Protein AF-A0A2I8F4T7-F1 (afdb_monomer_lite)

Secondary structure (DSSP, 8-state):
--------PPS-------TT-SGGGEEEEEEEETTEEEEEEEETTTEEEEEEEEEEEE-SS-EEBTTT--EE-TT-EEEEEPPPSSSPPTTTT-BEEGGGSPPPP-----

pLDDT: mean 76.62, std 18.38, range [34.44, 97.06]

Organism: NCBI:txid311230

Structure (mmCIF, N/CA/C/O backbone):
data_AF-A0A2I8F4T7-F1
#
_entry.id   AF-A0A2I8F4T7-F1
#
loop_
_atom_site.group_PDB
_atom_site.id
_atom_site.type_symbol
_atom_site.label_atom_id
_atom_site.label_alt_id
_atom_site.label_comp_id
_atom_site.label_asym_id
_atom_site.label_entity_id
_atom_site.label_seq_id
_atom_site.pdbx_PDB_ins_code
_atom_site.Cartn_x
_atom_site.Cartn_y
_atom_site.Cartn_z
_atom_site.occupancy
_atom_site.B_iso_or_equiv
_atom_site.auth_seq_id
_atom_site.auth_comp_id
_atom_site.auth_asym_id
_atom_site.auth_atom_id
_atom_site.pdbx_PDB_model_num
ATOM 1 N N . MET A 1 1 ? -28.128 -21.220 9.416 1.00 34.44 1 MET A N 1
ATOM 2 C CA . MET A 1 1 ? -28.357 -21.988 8.177 1.00 34.44 1 MET A CA 1
ATOM 3 C C . MET A 1 1 ? -27.315 -21.552 7.166 1.00 34.44 1 MET A C 1
ATOM 5 O O . MET A 1 1 ? -27.180 -20.362 6.917 1.00 34.44 1 MET A O 1
ATOM 9 N N . GLN A 1 2 ? -26.504 -22.507 6.723 1.00 46.41 2 GLN A N 1
ATOM 10 C CA . GLN A 1 2 ? -25.438 -22.352 5.737 1.00 46.41 2 GLN A CA 1
ATOM 11 C C . GLN A 1 2 ? -26.050 -22.400 4.333 1.00 46.41 2 GLN A C 1
ATOM 13 O O . GLN A 1 2 ? -26.783 -23.346 4.073 1.00 46.41 2 GLN A O 1
ATOM 18 N N . THR A 1 3 ? -25.695 -21.470 3.439 1.00 38.47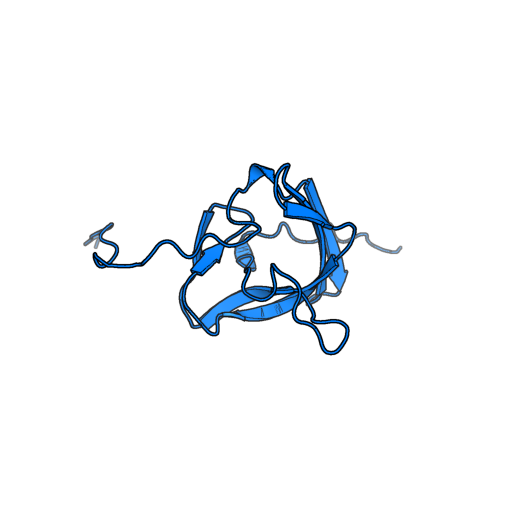 3 THR A N 1
ATOM 19 C CA . THR A 1 3 ? -25.805 -21.638 1.970 1.00 38.47 3 THR A CA 1
ATOM 20 C C . THR A 1 3 ? -24.982 -20.567 1.219 1.00 38.47 3 THR A C 1
ATOM 22 O O . THR A 1 3 ? -24.731 -19.511 1.794 1.00 38.47 3 THR A O 1
ATOM 25 N N . PRO A 1 4 ? -24.476 -20.861 -0.002 1.00 53.12 4 PRO A N 1
ATOM 26 C CA . PRO A 1 4 ? -23.028 -20.963 -0.257 1.00 53.12 4 PRO A CA 1
ATOM 27 C C . PRO A 1 4 ? -22.541 -20.300 -1.585 1.00 53.12 4 PRO A C 1
ATOM 29 O O . PRO A 1 4 ? -23.278 -19.536 -2.195 1.00 53.12 4 PRO A O 1
ATOM 32 N N . ALA A 1 5 ? -21.310 -20.666 -2.009 1.00 46.06 5 ALA A N 1
ATOM 33 C CA . ALA A 1 5 ? -20.520 -20.310 -3.216 1.00 46.06 5 ALA A CA 1
ATOM 34 C C . ALA A 1 5 ? -19.784 -18.952 -3.129 1.00 46.06 5 ALA A C 1
ATOM 36 O O . ALA A 1 5 ? -20.395 -17.897 -3.219 1.00 46.06 5 ALA A O 1
ATOM 37 N N . LYS A 1 6 ? -18.480 -18.848 -2.814 1.00 60.34 6 LYS A N 1
ATOM 38 C CA . LYS A 1 6 ? -17.265 -19.506 -3.349 1.00 60.34 6 LYS A CA 1
ATOM 39 C C . LYS A 1 6 ? -17.142 -19.456 -4.879 1.00 60.34 6 LYS A C 1
ATOM 41 O O . LYS A 1 6 ? -17.884 -20.119 -5.584 1.00 60.34 6 LYS A O 1
ATOM 46 N N . ASP A 1 7 ? -16.146 -18.674 -5.296 1.00 55.62 7 ASP A N 1
ATOM 47 C CA . ASP A 1 7 ? -15.339 -18.791 -6.514 1.00 55.62 7 ASP A CA 1
ATOM 48 C C . ASP A 1 7 ? -16.048 -18.733 -7.875 1.00 55.62 7 ASP A C 1
ATOM 50 O O . ASP A 1 7 ? -16.383 -19.746 -8.472 1.00 55.62 7 ASP A O 1
ATOM 54 N N . CYS A 1 8 ? -16.118 -17.519 -8.434 1.00 35.62 8 CYS A N 1
ATOM 55 C CA . CYS A 1 8 ? -15.794 -17.302 -9.846 1.00 35.62 8 CYS A CA 1
ATOM 56 C C . CYS A 1 8 ? -15.374 -15.831 -10.055 1.00 35.62 8 CYS A C 1
ATOM 58 O O . CYS A 1 8 ? -16.197 -14.930 -9.855 1.00 35.62 8 CYS A O 1
ATOM 60 N N . PRO A 1 9 ? -14.112 -15.524 -10.408 1.00 52.56 9 PRO A N 1
ATOM 61 C CA . PRO A 1 9 ? -13.787 -14.209 -10.942 1.00 52.56 9 PRO A CA 1
ATOM 62 C C . PRO A 1 9 ? -14.398 -14.088 -12.351 1.00 52.56 9 PRO A C 1
ATOM 64 O O . PRO A 1 9 ? -14.366 -15.065 -13.099 1.00 52.56 9 PRO A O 1
ATOM 67 N N . PRO A 1 10 ? -14.970 -12.930 -12.729 1.00 49.81 10 PRO A N 1
ATOM 68 C CA . PRO A 1 10 ? -15.480 -12.734 -14.079 1.00 49.81 10 PRO A CA 1
ATOM 69 C C . PRO A 1 10 ? -14.320 -12.844 -15.073 1.00 49.81 10 PRO A C 1
ATOM 71 O O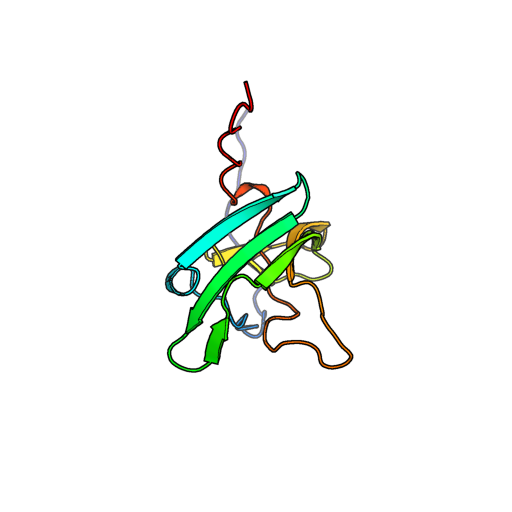 . PRO A 1 10 ? -13.307 -12.148 -14.946 1.00 49.81 10 PRO A O 1
ATOM 74 N N . GLU A 1 11 ? -14.467 -13.758 -16.031 1.00 51.62 11 GLU A N 1
ATOM 75 C CA . GLU A 1 11 ? -13.525 -13.949 -17.125 1.00 51.62 11 GLU A CA 1
ATOM 76 C C . GLU A 1 11 ? -13.346 -12.632 -17.888 1.00 51.62 11 GLU A C 1
ATOM 78 O O . GLU A 1 11 ? -14.312 -12.004 -18.320 1.00 51.62 11 GLU A O 1
ATOM 83 N N . GLY A 1 12 ? -12.089 -12.198 -18.018 1.00 49.97 12 GLY A N 1
ATOM 84 C CA . GLY A 1 12 ? -11.726 -11.003 -18.782 1.00 49.97 12 GLY A CA 1
ATOM 85 C C . GLY A 1 12 ? -11.038 -9.885 -17.997 1.00 49.97 12 GLY A C 1
ATOM 86 O O . GLY A 1 12 ? -11.238 -8.715 -18.309 1.00 49.97 12 GLY A O 1
ATOM 87 N N . CYS A 1 13 ? -10.195 -10.188 -17.006 1.00 39.22 13 CYS A N 1
ATOM 88 C CA . CYS A 1 13 ? -9.338 -9.174 -16.388 1.00 39.22 13 CYS A CA 1
ATOM 89 C C . CYS A 1 13 ? -7.941 -9.249 -17.017 1.00 39.22 13 CYS A C 1
ATOM 91 O O . CYS A 1 13 ? -7.135 -10.104 -16.653 1.00 39.22 13 CYS A O 1
ATOM 93 N N . LYS A 1 14 ? -7.657 -8.381 -18.000 1.00 39.28 14 LYS A N 1
ATOM 94 C CA . LYS A 1 14 ? -6.293 -8.196 -18.522 1.00 39.28 14 LYS A CA 1
ATOM 95 C C . LYS A 1 14 ? -5.374 -7.986 -17.322 1.00 39.28 14 LYS A C 1
ATOM 97 O O . LYS A 1 14 ? -5.616 -7.075 -16.533 1.00 39.28 14 LYS A O 1
ATOM 102 N N . SER A 1 15 ? -4.389 -8.868 -17.171 1.00 43.75 15 SER A N 1
ATOM 103 C CA . SER A 1 15 ? -3.487 -8.940 -16.023 1.00 43.75 15 SER A CA 1
ATOM 104 C C . SER A 1 15 ? -2.842 -7.574 -15.773 1.00 43.75 15 SER A C 1
ATOM 106 O O . SER A 1 15 ? -1.871 -7.198 -16.425 1.00 43.75 15 SER A O 1
ATOM 108 N N . MET A 1 16 ? -3.422 -6.787 -14.864 1.00 50.28 16 MET A N 1
ATOM 109 C CA . MET A 1 16 ? -2.790 -5.588 -14.333 1.00 50.28 16 MET A CA 1
ATOM 110 C C . MET A 1 16 ? -1.735 -6.087 -13.359 1.00 50.28 16 MET A C 1
ATOM 112 O O . MET A 1 16 ? -1.990 -6.233 -12.165 1.00 50.28 16 MET A O 1
ATOM 116 N N . THR A 1 17 ? -0.565 -6.429 -13.889 1.00 52.56 17 THR A N 1
ATOM 117 C CA . THR A 1 17 ? 0.611 -6.712 -13.076 1.00 52.56 17 THR A CA 1
ATOM 118 C C . THR A 1 17 ? 0.968 -5.421 -12.345 1.00 52.56 17 THR A C 1
ATOM 120 O O . THR A 1 17 ? 1.639 -4.549 -12.894 1.00 52.56 17 THR A O 1
ATOM 123 N N . SER A 1 18 ? 0.436 -5.274 -11.130 1.00 59.44 18 SER A N 1
ATOM 124 C CA . SER A 1 18 ? 0.925 -4.323 -10.130 1.00 59.44 18 SER A CA 1
ATOM 125 C C . SER A 1 18 ? 2.445 -4.481 -10.041 1.00 59.44 18 SER A C 1
ATOM 127 O O . SER A 1 18 ? 2.951 -5.606 -10.112 1.00 59.44 18 SER A O 1
ATOM 129 N N . ALA A 1 19 ? 3.182 -3.374 -9.927 1.00 58.50 19 ALA A N 1
ATOM 130 C CA . ALA A 1 19 ? 4.643 -3.440 -9.819 1.00 58.50 19 ALA A CA 1
ATOM 131 C C . ALA A 1 19 ? 5.071 -4.258 -8.582 1.00 58.50 19 ALA A C 1
ATOM 133 O O . ALA A 1 19 ? 6.147 -4.842 -8.564 1.00 58.50 19 ALA A O 1
ATOM 134 N N . MET A 1 20 ? 4.177 -4.333 -7.594 1.00 57.84 20 MET A N 1
ATOM 135 C CA . MET A 1 20 ? 4.267 -5.076 -6.340 1.00 57.84 20 MET A CA 1
ATOM 136 C C . MET A 1 20 ? 3.457 -6.380 -6.322 1.00 57.84 20 MET A C 1
ATOM 138 O O . MET A 1 20 ? 3.180 -6.899 -5.247 1.00 57.84 20 MET A O 1
ATOM 142 N N . ALA A 1 21 ? 2.967 -6.891 -7.457 1.00 56.91 21 ALA A N 1
ATOM 143 C CA . ALA A 1 21 ? 2.004 -8.004 -7.474 1.00 56.91 21 ALA A CA 1
ATOM 144 C C . ALA A 1 21 ? 2.525 -9.326 -6.866 1.00 56.91 21 ALA A C 1
ATOM 146 O O . ALA A 1 21 ? 1.751 -10.268 -6.698 1.00 56.91 21 ALA A O 1
ATOM 147 N N . ASN A 1 22 ? 3.809 -9.413 -6.528 1.00 60.47 22 ASN A N 1
ATOM 148 C CA . ASN A 1 22 ? 4.418 -10.509 -5.792 1.00 60.47 22 ASN A CA 1
ATOM 149 C C . ASN A 1 22 ? 4.597 -10.140 -4.307 1.00 60.47 22 ASN A C 1
ATOM 151 O O . ASN A 1 22 ? 5.374 -9.265 -3.934 1.00 60.47 22 ASN A O 1
ATOM 155 N N . SER A 1 23 ? 3.953 -10.919 -3.433 1.00 57.66 23 SER A N 1
ATOM 156 C CA . SER A 1 23 ? 4.171 -10.865 -1.977 1.00 57.66 23 SER A CA 1
ATOM 157 C C . SER A 1 23 ? 5.667 -10.913 -1.607 1.00 57.66 23 SER A C 1
ATOM 159 O O . SER A 1 23 ? 6.099 -10.259 -0.663 1.00 57.66 23 SER A O 1
ATOM 161 N N . SER A 1 24 ? 6.478 -11.606 -2.418 1.00 60.91 24 SER A N 1
ATOM 162 C CA . SER A 1 24 ? 7.933 -11.737 -2.269 1.00 60.91 24 SER A CA 1
ATOM 163 C C . SER A 1 24 ? 8.746 -10.456 -2.496 1.00 60.91 24 SER A C 1
ATOM 165 O O . SER A 1 24 ? 9.926 -10.450 -2.153 1.00 60.91 24 SER A O 1
ATOM 167 N N . SER A 1 25 ? 8.176 -9.386 -3.061 1.00 79.81 25 SER A N 1
ATOM 168 C CA . SER A 1 25 ? 8.916 -8.132 -3.251 1.00 79.81 25 SER A CA 1
ATOM 169 C C . SER A 1 25 ? 8.844 -7.193 -2.059 1.00 79.81 25 SER A C 1
ATOM 171 O O . SER A 1 25 ? 9.753 -6.380 -1.901 1.00 79.81 25 SER A O 1
ATOM 173 N N . ILE A 1 26 ? 7.822 -7.290 -1.204 1.00 86.69 26 ILE A N 1
ATOM 174 C CA . ILE A 1 26 ? 7.712 -6.447 -0.007 1.00 86.69 26 ILE A CA 1
ATOM 175 C C . ILE A 1 26 ? 8.532 -7.075 1.118 1.00 86.69 26 ILE A C 1
ATOM 177 O O . ILE A 1 26 ? 8.230 -8.172 1.576 1.00 86.69 26 ILE A O 1
ATOM 181 N N . ASN A 1 27 ? 9.556 -6.363 1.591 1.00 87.25 27 ASN A N 1
ATOM 182 C CA . ASN A 1 27 ? 10.465 -6.873 2.622 1.00 87.25 27 ASN A CA 1
ATOM 183 C C . ASN A 1 27 ? 10.292 -6.200 3.991 1.00 87.25 27 ASN A C 1
ATOM 185 O O . ASN A 1 27 ? 10.701 -6.773 4.998 1.00 87.25 27 ASN A O 1
ATOM 189 N N . ARG A 1 28 ? 9.675 -5.014 4.060 1.00 90.44 28 ARG A N 1
ATOM 190 C CA . ARG A 1 28 ? 9.406 -4.321 5.328 1.00 90.44 28 ARG A CA 1
ATOM 191 C C . ARG A 1 28 ? 8.166 -3.443 5.224 1.00 90.44 28 ARG A C 1
ATOM 193 O O . ARG A 1 28 ? 8.003 -2.710 4.248 1.00 90.44 28 ARG A O 1
ATOM 200 N N . ILE A 1 29 ? 7.336 -3.491 6.263 1.00 92.19 29 ILE A N 1
ATOM 201 C CA . ILE A 1 29 ? 6.246 -2.544 6.500 1.00 92.19 29 ILE A CA 1
ATOM 202 C C . ILE A 1 29 ? 6.385 -2.007 7.922 1.00 92.19 29 ILE A C 1
ATOM 204 O O . ILE A 1 29 ? 6.527 -2.784 8.863 1.00 92.19 29 ILE A O 1
ATOM 208 N N . GLU A 1 30 ? 6.327 -0.690 8.069 1.00 93.06 30 GLU A N 1
ATOM 209 C CA . GLU A 1 30 ? 6.422 0.009 9.350 1.00 93.06 30 GLU A CA 1
ATOM 210 C C . GLU A 1 30 ? 5.321 1.060 9.459 1.00 93.06 30 GLU A C 1
ATOM 212 O O . GLU A 1 30 ? 5.006 1.733 8.483 1.00 93.06 30 GLU A O 1
ATOM 217 N N . TRP A 1 31 ? 4.707 1.201 10.629 1.00 93.44 31 TRP A N 1
ATOM 218 C CA . TRP A 1 31 ? 3.678 2.213 10.854 1.00 93.44 31 TRP A CA 1
ATOM 219 C C . TRP A 1 31 ? 4.305 3.518 11.328 1.00 93.44 31 TRP A C 1
ATOM 221 O O . TRP A 1 31 ? 5.041 3.521 12.305 1.00 93.44 31 TRP A O 1
ATOM 231 N N . GLN A 1 32 ? 3.940 4.629 10.689 1.00 93.25 32 GLN A N 1
ATOM 232 C CA . GLN A 1 32 ? 4.328 5.974 11.138 1.00 93.25 32 GLN A CA 1
ATOM 233 C C . GLN A 1 32 ? 3.214 6.647 11.934 1.00 93.25 32 GLN A C 1
ATOM 235 O O . GLN A 1 32 ? 3.467 7.401 12.864 1.00 93.25 32 GLN A O 1
ATOM 240 N N . THR A 1 33 ? 1.967 6.417 11.525 1.00 90.69 33 THR A N 1
ATOM 241 C CA . THR A 1 33 ? 0.761 6.918 12.193 1.00 90.69 33 THR A CA 1
ATOM 242 C C . THR A 1 33 ? -0.353 5.897 12.029 1.00 90.69 33 THR A C 1
ATOM 244 O O . THR A 1 33 ? -0.222 4.976 11.235 1.00 90.69 33 THR A O 1
ATOM 247 N N . THR A 1 34 ? -1.504 6.093 12.667 1.00 89.12 34 THR A N 1
ATOM 248 C CA . THR A 1 34 ? -2.686 5.224 12.498 1.00 89.12 34 THR A CA 1
ATOM 249 C C . THR A 1 34 ? -3.186 5.090 11.051 1.00 89.12 34 THR A C 1
ATOM 251 O O . THR A 1 34 ? -3.917 4.153 10.739 1.00 89.12 34 THR A O 1
ATOM 254 N N . CYS A 1 35 ? -2.785 5.995 10.151 1.00 93.56 35 CYS A N 1
ATOM 255 C CA . CYS A 1 35 ? -3.225 6.035 8.753 1.00 93.56 35 CYS A CA 1
ATOM 256 C C . CYS A 1 35 ? -2.067 6.021 7.742 1.00 93.56 35 CYS A C 1
ATOM 258 O O . CYS A 1 35 ? -2.316 6.168 6.542 1.00 93.56 35 CYS A O 1
ATOM 260 N N . THR A 1 36 ? -0.815 5.885 8.187 1.00 94.19 36 THR A N 1
ATOM 261 C CA . THR A 1 36 ? 0.368 5.990 7.319 1.00 94.19 36 THR A CA 1
ATOM 262 C C . THR A 1 36 ? 1.379 4.903 7.642 1.00 94.19 36 THR A C 1
ATOM 264 O O . THR A 1 36 ? 1.723 4.704 8.805 1.00 94.19 36 THR A O 1
ATOM 267 N N . ILE A 1 37 ? 1.900 4.260 6.599 1.00 94.44 37 ILE A N 1
ATOM 268 C CA . ILE A 1 37 ? 2.944 3.239 6.698 1.00 94.44 37 ILE A CA 1
ATOM 269 C C . ILE A 1 37 ? 4.126 3.579 5.784 1.00 94.44 37 ILE A C 1
ATOM 271 O O . ILE A 1 37 ? 3.962 4.251 4.762 1.00 94.44 37 ILE A O 1
ATOM 275 N N . LEU A 1 38 ? 5.313 3.102 6.136 1.00 93.69 38 LEU A N 1
ATOM 276 C CA . LEU A 1 38 ? 6.464 2.997 5.252 1.00 93.69 38 LEU A CA 1
ATOM 277 C C . LEU A 1 38 ? 6.524 1.580 4.697 1.00 93.69 38 LEU A C 1
ATOM 279 O O . LEU A 1 38 ? 6.433 0.607 5.441 1.00 93.69 38 LEU A O 1
ATOM 283 N N . VAL A 1 39 ? 6.686 1.471 3.384 1.00 91.44 39 VAL A N 1
ATOM 284 C CA . VAL A 1 39 ? 6.819 0.199 2.677 1.00 91.44 39 VAL A CA 1
ATOM 285 C C . VAL A 1 39 ? 8.163 0.187 1.972 1.00 91.44 39 VAL A C 1
ATOM 287 O O . VAL A 1 39 ? 8.468 1.083 1.182 1.00 91.44 39 VAL A O 1
ATOM 290 N N . SER A 1 40 ? 8.956 -0.843 2.244 1.00 89.81 40 SER A N 1
ATOM 291 C CA . SER A 1 40 ? 10.165 -1.141 1.482 1.00 89.81 40 SER A CA 1
ATOM 292 C C . SER A 1 40 ? 9.939 -2.382 0.638 1.00 89.81 40 SER A C 1
ATOM 294 O O . SER A 1 40 ? 9.371 -3.376 1.100 1.00 89.81 40 SER A O 1
ATOM 296 N N . TRP A 1 41 ? 10.371 -2.308 -0.615 1.00 86.31 41 TRP A N 1
ATOM 297 C CA . TRP A 1 41 ? 10.212 -3.396 -1.560 1.00 86.31 41 TRP A CA 1
ATOM 298 C C . TRP A 1 41 ? 11.301 -3.394 -2.622 1.00 86.31 41 TRP A C 1
ATOM 300 O O . TRP A 1 41 ? 11.897 -2.361 -2.933 1.00 86.31 41 TRP A O 1
ATOM 310 N N . SER A 1 42 ? 11.563 -4.565 -3.180 1.00 83.94 42 SER A N 1
ATOM 311 C CA . SER A 1 42 ? 12.526 -4.757 -4.255 1.00 83.94 42 SER A CA 1
ATOM 312 C C . SER A 1 42 ? 12.033 -5.808 -5.232 1.00 83.94 42 SER A C 1
ATOM 314 O O . SER A 1 42 ? 11.581 -6.876 -4.828 1.00 83.94 42 SER A O 1
ATOM 316 N N . ASP A 1 43 ? 12.189 -5.527 -6.513 1.00 77.50 43 ASP A N 1
ATOM 317 C CA . ASP A 1 43 ? 11.968 -6.460 -7.603 1.00 77.50 43 ASP A CA 1
ATOM 318 C C . ASP A 1 43 ? 13.213 -6.472 -8.498 1.00 77.50 43 ASP A C 1
ATOM 320 O O . ASP A 1 43 ? 13.799 -5.428 -8.796 1.00 77.50 43 ASP A O 1
ATOM 324 N N . SER A 1 44 ? 13.637 -7.661 -8.924 1.00 70.81 44 SER A N 1
ATOM 325 C CA . SER A 1 44 ? 14.862 -7.830 -9.714 1.00 70.81 44 SER A CA 1
ATOM 326 C C . SER A 1 44 ? 14.778 -7.201 -11.109 1.00 70.81 44 SER A C 1
ATOM 328 O O . SER A 1 44 ? 15.810 -7.002 -11.744 1.00 70.81 44 SER A O 1
ATOM 330 N N . ARG A 1 45 ? 13.574 -6.862 -11.586 1.00 73.94 45 ARG A N 1
ATOM 331 C CA . ARG A 1 45 ? 13.325 -6.234 -12.890 1.00 73.94 45 ARG A CA 1
ATOM 332 C C . ARG A 1 45 ? 12.951 -4.757 -12.771 1.00 73.94 45 ARG A C 1
ATOM 334 O O . ARG A 1 45 ? 13.236 -3.990 -13.686 1.00 73.94 45 ARG A O 1
ATOM 341 N N . LEU A 1 46 ? 12.295 -4.356 -11.682 1.00 70.62 46 LEU A N 1
ATOM 342 C CA . LEU A 1 46 ? 11.729 -3.012 -11.506 1.00 70.62 46 LEU A CA 1
ATOM 343 C C . LEU A 1 46 ? 12.512 -2.133 -10.523 1.00 70.62 46 LEU A C 1
ATOM 345 O O . LEU A 1 46 ? 12.254 -0.930 -10.451 1.00 70.62 46 LEU A O 1
ATOM 349 N N . GLY A 1 47 ? 13.485 -2.704 -9.811 1.00 76.06 47 GLY A N 1
ATOM 350 C CA . GLY A 1 47 ? 14.347 -1.990 -8.879 1.00 76.06 47 GLY A CA 1
ATOM 351 C C . GLY A 1 47 ? 13.842 -2.036 -7.440 1.00 76.06 47 GLY A C 1
ATOM 352 O O . GLY A 1 47 ? 13.051 -2.893 -7.054 1.00 76.06 47 GLY A O 1
ATOM 353 N N . ARG A 1 48 ? 14.347 -1.121 -6.612 1.00 83.25 48 ARG A N 1
ATOM 354 C CA . ARG A 1 48 ? 14.090 -1.090 -5.171 1.00 83.25 48 ARG A CA 1
ATOM 355 C C . ARG A 1 48 ? 13.572 0.271 -4.743 1.00 83.25 48 ARG A C 1
ATOM 357 O O . ARG A 1 48 ? 14.118 1.298 -5.134 1.00 83.25 48 ARG A O 1
ATOM 364 N N . TYR A 1 49 ? 12.579 0.256 -3.866 1.00 80.12 49 TYR A N 1
ATOM 365 C CA . TYR A 1 49 ? 12.137 1.422 -3.120 1.00 80.12 49 TYR A CA 1
ATOM 366 C C . TYR A 1 49 ? 12.344 1.147 -1.634 1.00 80.12 49 TYR A C 1
ATOM 368 O O . TYR A 1 49 ? 11.964 0.095 -1.117 1.00 80.12 49 TYR A O 1
ATOM 376 N N . VAL A 1 50 ? 12.958 2.100 -0.946 1.00 84.19 50 VAL A N 1
ATOM 377 C CA . VAL A 1 50 ? 13.203 2.037 0.495 1.00 84.19 50 VAL A CA 1
ATOM 378 C C . VAL A 1 50 ? 12.314 3.073 1.159 1.00 84.19 50 VAL A C 1
ATOM 380 O O . VAL A 1 50 ? 12.260 4.212 0.700 1.00 84.19 50 VAL A O 1
ATOM 383 N N . GLU A 1 51 ? 11.592 2.648 2.195 1.00 88.62 51 GLU A N 1
ATOM 384 C CA . GLU A 1 51 ? 10.799 3.525 3.065 1.00 88.62 51 GLU A CA 1
ATOM 385 C C . GLU A 1 51 ? 9.846 4.453 2.292 1.00 88.62 51 GLU A C 1
ATOM 387 O O . GLU A 1 51 ? 9.686 5.643 2.572 1.00 88.62 51 GLU A O 1
ATOM 392 N N . GLN A 1 52 ? 9.169 3.902 1.282 1.00 90.50 52 GLN A N 1
ATOM 393 C CA . GLN A 1 52 ? 8.163 4.651 0.546 1.00 90.50 52 GLN A CA 1
ATOM 394 C C . GLN A 1 52 ? 6.952 4.887 1.450 1.00 90.50 52 GLN A C 1
ATOM 396 O O . GLN A 1 52 ? 6.426 3.952 2.045 1.00 90.50 52 GLN A O 1
ATOM 401 N N . THR A 1 53 ? 6.462 6.124 1.526 1.00 92.12 53 THR A N 1
ATOM 402 C CA . THR A 1 53 ? 5.282 6.462 2.334 1.00 92.12 53 THR A CA 1
ATOM 403 C C . THR A 1 53 ? 3.988 6.059 1.632 1.00 92.12 53 THR A C 1
ATOM 405 O O . THR A 1 53 ? 3.763 6.413 0.474 1.00 92.12 53 THR A O 1
ATOM 408 N N . TRP A 1 54 ? 3.117 5.351 2.343 1.00 93.62 54 TRP A N 1
ATOM 409 C CA . TRP A 1 54 ? 1.811 4.892 1.883 1.00 93.62 54 TRP A CA 1
ATOM 410 C C . TRP A 1 54 ? 0.727 5.346 2.859 1.00 93.62 54 TRP A C 1
ATOM 412 O O . TRP A 1 54 ? 0.920 5.309 4.072 1.00 93.62 54 TRP A O 1
ATOM 422 N N . ARG A 1 55 ? -0.429 5.766 2.337 1.00 94.56 55 ARG A N 1
ATOM 423 C CA . ARG A 1 55 ? -1.528 6.318 3.141 1.00 94.56 55 ARG A CA 1
ATOM 424 C C . ARG A 1 55 ? -2.796 5.488 3.010 1.00 94.56 55 ARG A C 1
ATOM 426 O O . ARG A 1 55 ? -3.133 5.040 1.911 1.00 94.56 55 ARG A O 1
ATOM 433 N N . ALA A 1 56 ? -3.498 5.326 4.126 1.00 95.44 56 ALA A N 1
ATOM 434 C CA . ALA A 1 56 ? -4.796 4.679 4.191 1.00 95.44 56 ALA A CA 1
ATOM 435 C C . ALA A 1 56 ? -5.840 5.433 3.351 1.00 95.44 56 ALA A C 1
ATOM 437 O O . ALA A 1 56 ? -5.797 6.658 3.181 1.00 95.44 56 ALA A O 1
ATOM 438 N N . GLY A 1 57 ? -6.791 4.682 2.814 1.00 95.31 57 GLY A N 1
ATOM 439 C CA . GLY A 1 57 ? -7.949 5.179 2.092 1.00 95.31 57 GLY A CA 1
ATOM 440 C C . GLY A 1 57 ? -8.744 4.022 1.502 1.00 95.31 57 GLY A C 1
ATOM 441 O O . GLY A 1 57 ? -8.662 2.895 1.980 1.00 95.31 57 GLY A O 1
ATOM 442 N N . PHE A 1 58 ? -9.482 4.302 0.432 1.00 95.75 58 PHE A N 1
ATOM 443 C CA . PHE A 1 58 ? -10.296 3.303 -0.256 1.00 95.75 58 PHE A CA 1
ATOM 444 C C . PHE A 1 58 ? -9.799 3.062 -1.680 1.00 95.75 58 PHE A C 1
ATOM 446 O O . PHE A 1 58 ? -9.327 3.986 -2.360 1.00 95.75 58 PHE A O 1
ATOM 453 N N . ALA A 1 59 ? -9.915 1.816 -2.134 1.00 94.06 59 ALA A N 1
ATOM 454 C CA . ALA A 1 59 ? -9.555 1.410 -3.479 1.00 94.06 59 ALA A CA 1
ATOM 455 C C . ALA A 1 59 ? -10.456 2.121 -4.496 1.00 94.06 59 ALA A C 1
ATOM 457 O O . ALA A 1 59 ? -11.684 2.040 -4.442 1.00 94.06 59 ALA A O 1
ATOM 458 N N . ARG A 1 60 ? -9.846 2.845 -5.440 1.00 90.88 60 ARG A N 1
ATOM 459 C CA . ARG A 1 60 ? -10.581 3.569 -6.493 1.00 90.88 60 ARG A CA 1
ATOM 460 C C . ARG A 1 60 ? -10.950 2.672 -7.674 1.00 90.88 60 ARG A C 1
ATOM 462 O O . ARG A 1 60 ? -11.916 2.963 -8.378 1.00 90.88 60 ARG A O 1
ATOM 469 N N . THR A 1 61 ? -10.199 1.597 -7.859 1.00 88.25 61 THR A N 1
ATOM 470 C CA . THR A 1 61 ? -10.337 0.606 -8.927 1.00 88.25 61 THR A CA 1
ATOM 471 C C . THR A 1 61 ? -10.176 -0.788 -8.331 1.00 88.25 61 THR A C 1
ATOM 473 O O . THR A 1 61 ? -9.747 -0.928 -7.186 1.00 88.25 61 THR A O 1
ATOM 476 N N . THR A 1 62 ? -10.521 -1.818 -9.098 1.00 90.25 62 THR A N 1
ATOM 477 C CA . THR A 1 62 ? -10.154 -3.196 -8.763 1.00 90.25 62 THR A CA 1
ATOM 478 C C . THR A 1 62 ? -8.654 -3.414 -8.960 1.00 90.25 62 THR A C 1
ATOM 480 O O . THR A 1 62 ? -8.026 -2.729 -9.772 1.00 90.25 62 THR A O 1
ATOM 483 N N . GLY A 1 63 ? -8.082 -4.372 -8.238 1.00 89.19 63 GLY A N 1
ATOM 484 C CA . GLY A 1 63 ? -6.662 -4.696 -8.323 1.00 89.19 63 GLY A CA 1
ATOM 485 C C . GLY A 1 63 ? -6.286 -5.904 -7.476 1.00 89.19 63 GLY A C 1
ATOM 486 O O . GLY A 1 63 ? -7.135 -6.720 -7.119 1.00 89.19 63 GLY A O 1
ATOM 487 N N . VAL A 1 64 ? -5.004 -6.001 -7.142 1.00 89.56 64 VAL A N 1
ATOM 488 C CA . VAL A 1 64 ? -4.453 -7.047 -6.276 1.00 89.56 64 VAL A CA 1
ATOM 489 C C . VAL A 1 64 ? -3.681 -6.419 -5.124 1.00 89.56 64 VAL A C 1
ATOM 491 O O . VAL A 1 64 ? -3.047 -5.374 -5.273 1.00 89.56 64 VAL A O 1
ATOM 494 N N . CYS A 1 65 ? -3.747 -7.059 -3.964 1.00 91.00 65 CYS A N 1
ATOM 495 C CA . CYS A 1 65 ? -3.007 -6.672 -2.779 1.00 91.00 65 CYS A CA 1
ATOM 496 C C . CYS A 1 65 ? -1.540 -7.060 -2.968 1.00 91.00 65 CYS A C 1
ATOM 498 O O . CYS A 1 65 ? -1.234 -8.249 -2.967 1.00 91.00 65 CYS A O 1
ATOM 500 N N . GLY A 1 66 ? -0.629 -6.092 -3.072 1.00 87.19 66 GLY A N 1
ATOM 501 C CA . GLY A 1 66 ? 0.799 -6.366 -3.272 1.00 87.19 66 GLY A CA 1
ATOM 502 C C . GLY A 1 66 ? 1.432 -7.187 -2.142 1.00 87.19 66 GLY A C 1
ATOM 503 O O . GLY A 1 66 ? 2.378 -7.927 -2.362 1.00 87.19 66 GLY A O 1
ATOM 504 N N . LEU A 1 67 ? 0.855 -7.144 -0.936 1.00 87.50 67 LEU A N 1
ATOM 505 C CA . LEU A 1 67 ? 1.345 -7.926 0.201 1.00 87.50 67 LEU A CA 1
ATOM 506 C C . LEU A 1 67 ? 0.920 -9.398 0.168 1.00 87.50 67 LEU A C 1
ATOM 508 O O . LEU A 1 67 ? 1.666 -10.254 0.625 1.00 87.50 67 LEU A O 1
ATOM 512 N N . THR A 1 68 ? -0.280 -9.709 -0.326 1.00 86.25 68 THR A N 1
ATOM 513 C CA . THR A 1 68 ? -0.878 -11.056 -0.174 1.00 86.25 68 THR A CA 1
ATOM 514 C C . THR A 1 68 ? -1.305 -11.704 -1.487 1.00 86.25 68 THR A C 1
ATOM 516 O O . THR A 1 68 ? -1.741 -12.849 -1.481 1.00 86.25 68 THR A O 1
ATOM 519 N N . GLY A 1 69 ? -1.271 -10.971 -2.599 1.00 86.00 69 GLY A N 1
ATOM 520 C CA . GLY A 1 69 ? -1.840 -11.381 -3.885 1.00 86.00 69 GLY A CA 1
ATOM 521 C C . GLY A 1 69 ? -3.374 -11.414 -3.925 1.00 86.00 69 GLY A C 1
ATOM 522 O O . GLY A 1 69 ? -3.950 -11.624 -4.989 1.00 86.00 69 GLY A O 1
ATOM 523 N N . LYS A 1 70 ? -4.066 -11.194 -2.795 1.00 89.06 70 LYS A N 1
ATOM 524 C CA . LYS A 1 70 ? -5.535 -11.241 -2.726 1.00 89.06 70 LYS A CA 1
ATOM 525 C C . LYS A 1 70 ? -6.179 -10.162 -3.589 1.00 89.06 70 LYS A C 1
ATOM 527 O O . LYS A 1 70 ? -5.653 -9.058 -3.714 1.00 89.06 70 LYS A O 1
ATOM 532 N N . PHE A 1 71 ? -7.355 -10.466 -4.127 1.00 90.38 71 PHE A N 1
ATOM 533 C CA . PHE A 1 71 ? -8.129 -9.512 -4.911 1.00 90.38 71 PHE A CA 1
ATOM 534 C C . PHE A 1 71 ? -8.560 -8.306 -4.067 1.00 90.38 71 PHE A C 1
ATOM 536 O O . PHE A 1 71 ? -8.956 -8.457 -2.912 1.00 90.38 71 PHE A O 1
ATOM 543 N N . VAL A 1 72 ? -8.503 -7.123 -4.674 1.00 93.50 72 VAL A N 1
ATOM 544 C CA . VAL A 1 72 ? -8.971 -5.854 -4.114 1.00 93.50 72 VAL A CA 1
ATOM 545 C C . VAL A 1 72 ? -10.135 -5.361 -4.961 1.00 93.50 72 VAL A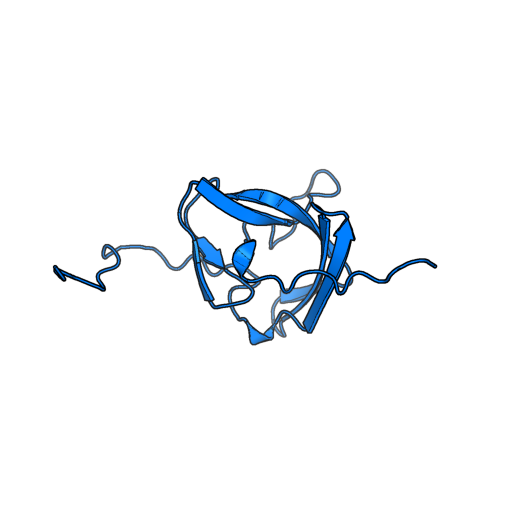 C 1
ATOM 547 O O . VAL A 1 72 ? -10.006 -5.183 -6.176 1.00 93.50 72 VAL A O 1
ATOM 550 N N . ARG A 1 73 ? -11.275 -5.118 -4.322 1.00 94.12 73 ARG A N 1
ATOM 551 C CA . ARG A 1 73 ? -12.465 -4.519 -4.927 1.00 94.12 73 ARG A CA 1
ATOM 552 C C . ARG A 1 73 ? -12.441 -3.008 -4.747 1.00 94.12 73 ARG A C 1
ATOM 554 O O . ARG A 1 73 ? -11.893 -2.480 -3.783 1.00 94.12 73 ARG A O 1
ATOM 561 N N . ARG A 1 74 ? -13.083 -2.290 -5.671 1.00 95.00 74 ARG A N 1
ATOM 562 C CA . ARG A 1 74 ? -13.348 -0.859 -5.488 1.00 95.00 74 ARG A CA 1
ATOM 563 C C . ARG A 1 74 ? -14.127 -0.663 -4.182 1.00 95.00 74 ARG A C 1
ATOM 565 O O . ARG A 1 74 ? -15.135 -1.326 -3.972 1.00 95.00 74 ARG A O 1
ATOM 572 N N . GLY A 1 75 ? -13.676 0.276 -3.356 1.00 95.94 75 GLY A N 1
ATOM 573 C CA . GLY A 1 75 ? -14.246 0.542 -2.036 1.00 95.94 75 GLY A CA 1
ATOM 574 C C . GLY A 1 75 ? -13.574 -0.215 -0.890 1.00 95.94 75 GLY A C 1
ATOM 575 O O . GLY A 1 75 ? -13.804 0.154 0.257 1.00 95.94 75 GLY A O 1
ATOM 576 N N . ASP A 1 76 ? -12.702 -1.191 -1.160 1.00 96.62 76 ASP A N 1
ATOM 577 C CA . ASP A 1 76 ? -11.973 -1.877 -0.092 1.00 96.62 76 ASP A CA 1
ATOM 578 C C . ASP A 1 76 ? -11.022 -0.909 0.639 1.00 96.62 76 ASP A C 1
ATOM 580 O O . ASP A 1 76 ? -10.373 -0.074 -0.012 1.00 96.62 76 ASP A O 1
ATOM 584 N N . PRO A 1 77 ? -10.886 -1.016 1.975 1.00 97.06 77 PRO A N 1
ATOM 585 C CA . PRO A 1 77 ? -9.870 -0.292 2.729 1.00 97.06 77 PRO A CA 1
ATOM 586 C C . PRO A 1 77 ? 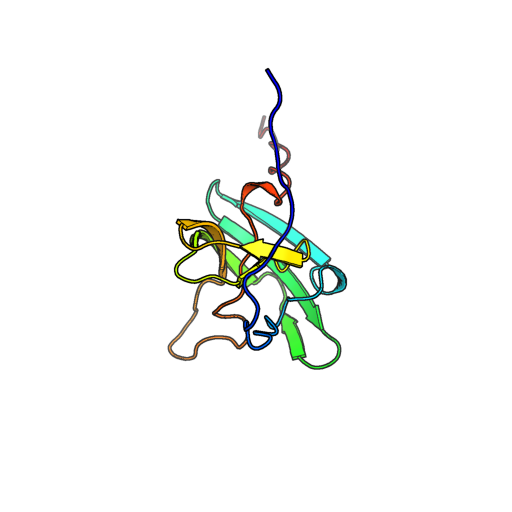-8.460 -0.734 2.320 1.00 97.06 77 PRO A C 1
ATOM 588 O O . PRO A 1 77 ? -8.093 -1.906 2.450 1.00 97.06 77 PRO A O 1
ATOM 591 N N . VAL A 1 78 ? -7.647 0.211 1.853 1.00 96.38 78 VAL A N 1
ATOM 592 C CA . VAL A 1 78 ? -6.296 -0.047 1.342 1.00 96.38 78 VAL A CA 1
ATOM 593 C C . VAL A 1 78 ? -5.308 1.040 1.748 1.00 96.38 78 VAL A C 1
ATOM 595 O O . VAL A 1 78 ? -5.663 2.206 1.918 1.00 96.38 78 VAL A O 1
ATOM 598 N N . PHE A 1 79 ? -4.036 0.674 1.802 1.00 95.19 79 PHE A N 1
ATOM 599 C CA . PHE A 1 79 ? -2.920 1.603 1.711 1.00 95.19 79 PHE A CA 1
ATOM 600 C C . PHE A 1 79 ? -2.527 1.794 0.250 1.00 95.19 79 PHE A C 1
ATOM 602 O O . PHE A 1 79 ? -2.504 0.836 -0.525 1.00 95.19 79 PHE A O 1
ATOM 609 N N . ARG A 1 80 ? -2.209 3.038 -0.120 1.00 93.12 80 ARG A N 1
ATOM 610 C CA . ARG A 1 80 ? -1.742 3.410 -1.464 1.00 93.12 80 ARG A CA 1
ATOM 611 C C . ARG A 1 80 ? -0.477 4.262 -1.376 1.00 93.12 80 ARG A C 1
ATOM 613 O O . ARG A 1 80 ? -0.394 5.082 -0.455 1.00 93.12 80 ARG A O 1
ATOM 620 N N . PRO A 1 81 ? 0.462 4.138 -2.328 1.00 90.69 81 PRO A N 1
ATOM 621 C CA . PRO A 1 81 ? 1.679 4.932 -2.318 1.00 90.69 81 PRO A CA 1
ATOM 622 C C . PRO A 1 81 ? 1.349 6.418 -2.446 1.00 90.69 81 PRO A C 1
ATOM 624 O O . PRO A 1 81 ? 0.557 6.843 -3.296 1.00 90.69 81 PRO A O 1
ATOM 627 N N . LEU A 1 82 ? 1.961 7.223 -1.582 1.00 87.81 82 LEU A N 1
ATOM 628 C CA . LEU A 1 82 ? 1.857 8.669 -1.652 1.00 87.81 82 LEU A CA 1
ATOM 629 C C . LEU A 1 82 ? 2.684 9.158 -2.846 1.00 87.81 82 LEU A C 1
ATOM 631 O O . LEU A 1 82 ? 3.872 8.859 -2.966 1.00 87.81 82 LEU A O 1
ATOM 635 N N . ARG A 1 83 ? 2.056 9.922 -3.740 1.00 77.81 83 ARG A N 1
ATOM 636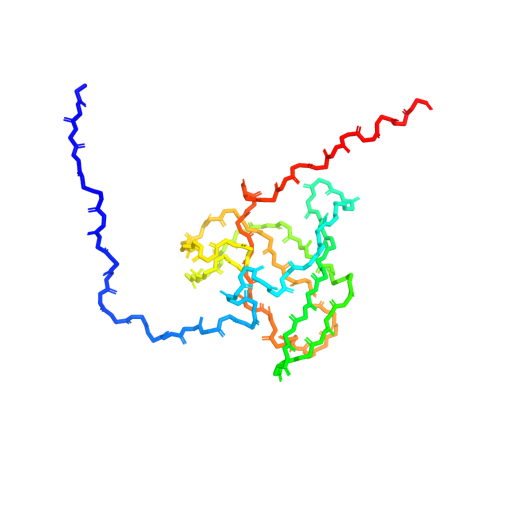 C CA . ARG A 1 83 ? 2.756 10.539 -4.871 1.00 77.81 83 ARG A CA 1
ATOM 637 C C . ARG A 1 83 ? 3.604 11.698 -4.344 1.00 77.81 83 ARG A C 1
ATOM 639 O O . ARG A 1 83 ? 3.050 12.625 -3.759 1.00 77.81 83 ARG A O 1
ATOM 646 N N . ARG A 1 84 ? 4.924 11.649 -4.540 1.00 69.94 84 ARG A N 1
ATOM 647 C CA . ARG A 1 84 ? 5.803 12.813 -4.348 1.00 69.94 84 ARG A CA 1
ATOM 648 C C . ARG A 1 84 ? 6.175 13.376 -5.722 1.00 69.94 84 ARG A C 1
ATOM 650 O O . ARG A 1 84 ? 6.726 12.647 -6.539 1.00 69.94 84 ARG A O 1
ATOM 657 N N . GLY A 1 85 ? 5.882 14.655 -5.955 1.00 68.62 85 GLY A N 1
ATOM 658 C CA . GLY A 1 85 ? 6.163 15.344 -7.220 1.00 68.62 85 GLY A CA 1
ATOM 659 C C . GLY A 1 85 ? 5.149 15.070 -8.340 1.00 68.62 85 GLY A C 1
ATOM 660 O O . GLY A 1 85 ? 4.129 14.411 -8.135 1.00 68.62 85 GLY A O 1
ATOM 661 N N . SER A 1 86 ? 5.432 15.610 -9.531 1.00 66.38 86 SER A N 1
ATOM 662 C CA . SER A 1 86 ? 4.521 15.558 -10.688 1.00 66.38 86 SER A CA 1
ATOM 663 C C . SER A 1 86 ? 4.518 14.214 -11.423 1.00 66.38 86 SER A C 1
ATOM 665 O O . SER A 1 86 ? 3.537 13.885 -12.087 1.00 66.38 86 SER A O 1
ATOM 667 N N . ALA A 1 87 ? 5.582 13.415 -11.303 1.00 66.19 87 ALA A N 1
ATOM 668 C CA . ALA A 1 87 ? 5.654 12.098 -11.926 1.00 66.19 87 ALA A CA 1
ATOM 669 C C . ALA A 1 87 ? 5.033 11.031 -11.013 1.00 66.19 87 ALA A C 1
ATOM 671 O O . ALA A 1 87 ? 5.417 10.876 -9.853 1.00 66.19 87 ALA A O 1
ATOM 672 N N . ALA A 1 88 ? 4.074 10.265 -11.538 1.00 64.62 88 ALA A N 1
ATOM 673 C CA . ALA A 1 88 ? 3.542 9.117 -10.818 1.00 64.62 88 ALA A CA 1
ATOM 674 C C . ALA A 1 88 ? 4.627 8.025 -10.733 1.00 64.62 88 ALA A C 1
ATOM 676 O O . ALA A 1 88 ? 5.193 7.665 -11.769 1.00 64.62 88 ALA A O 1
ATOM 677 N N . PRO A 1 89 ? 4.926 7.475 -9.540 1.00 68.31 89 PRO A N 1
ATOM 678 C CA . PRO A 1 89 ? 5.839 6.345 -9.452 1.00 68.31 89 PRO A CA 1
ATOM 679 C C . PRO A 1 89 ? 5.242 5.143 -10.192 1.00 68.31 89 PRO A C 1
ATOM 681 O O . PRO A 1 89 ? 4.024 5.027 -10.335 1.00 68.31 89 PRO A O 1
ATOM 684 N N . ARG A 1 90 ? 6.090 4.220 -10.651 1.00 70.19 90 ARG A N 1
ATOM 685 C CA . ARG A 1 90 ? 5.646 3.051 -11.429 1.00 70.19 90 ARG A CA 1
ATOM 686 C C . ARG A 1 90 ? 4.615 2.196 -10.676 1.00 70.19 90 ARG A C 1
ATOM 688 O O . ARG A 1 90 ? 3.740 1.610 -11.297 1.00 70.19 90 ARG A O 1
ATOM 695 N N . ASN A 1 91 ? 4.675 2.207 -9.347 1.00 71.44 91 ASN A N 1
ATOM 696 C CA . ASN A 1 91 ? 3.739 1.532 -8.455 1.00 71.44 91 ASN A CA 1
ATOM 697 C C . ASN A 1 91 ? 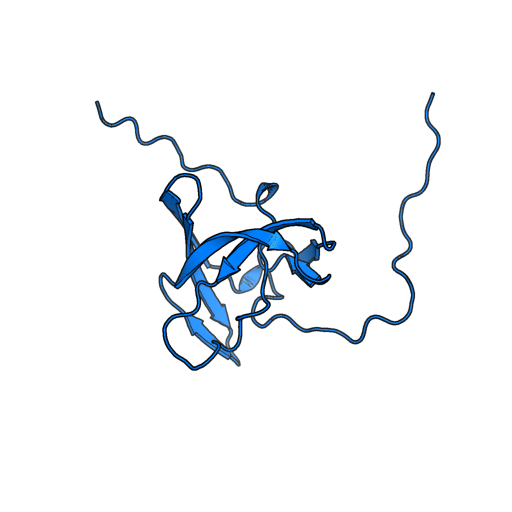2.544 2.399 -8.009 1.00 71.44 91 ASN A C 1
ATOM 699 O O . ASN A 1 91 ? 1.892 2.088 -7.019 1.00 71.44 91 ASN A O 1
ATOM 703 N N . ALA A 1 92 ? 2.224 3.501 -8.699 1.00 69.81 92 ALA A N 1
ATOM 704 C CA . ALA A 1 92 ? 1.188 4.453 -8.272 1.00 69.81 92 ALA A CA 1
ATOM 705 C C . ALA A 1 92 ? -0.238 3.879 -8.178 1.00 69.81 92 ALA A C 1
ATOM 707 O O . ALA A 1 92 ? -1.124 4.549 -7.635 1.00 69.81 92 ALA A O 1
ATOM 708 N N . PHE A 1 93 ? -0.471 2.694 -8.743 1.00 74.56 93 PHE A N 1
ATOM 709 C CA . PHE A 1 93 ? -1.751 1.986 -8.714 1.00 74.56 93 PHE A CA 1
ATOM 710 C C . PHE A 1 93 ? -1.740 0.769 -7.789 1.00 74.56 93 PHE A C 1
ATOM 712 O O . PHE A 1 93 ? -2.772 0.115 -7.639 1.00 74.56 93 PHE A O 1
ATOM 719 N N . ASP A 1 94 ? -0.605 0.489 -7.152 1.00 86.75 94 ASP A N 1
ATOM 720 C CA . ASP A 1 94 ? -0.466 -0.652 -6.268 1.00 86.75 94 ASP A CA 1
ATOM 721 C C . ASP A 1 94 ? -1.230 -0.396 -4.965 1.00 86.75 94 ASP A C 1
ATOM 723 O O . ASP A 1 94 ? -1.385 0.740 -4.497 1.00 86.75 94 ASP A O 1
ATOM 727 N N . MET A 1 95 ? -1.756 -1.476 -4.391 1.00 92.38 95 MET A N 1
ATOM 728 C CA . MET A 1 95 ? -2.626 -1.429 -3.222 1.00 92.38 95 MET A CA 1
ATOM 729 C C . MET A 1 95 ? -2.203 -2.493 -2.220 1.00 92.38 95 MET A C 1
ATOM 731 O O . MET A 1 95 ? -1.803 -3.589 -2.604 1.00 92.38 95 MET A O 1
ATOM 735 N N . ILE A 1 96 ? -2.334 -2.191 -0.932 1.00 93.62 96 ILE A N 1
ATOM 736 C CA . ILE A 1 96 ? -2.203 -3.175 0.147 1.00 93.62 96 ILE A CA 1
ATOM 737 C C . ILE A 1 96 ? -3.493 -3.136 0.959 1.00 93.62 96 ILE A C 1
ATOM 739 O O . ILE A 1 96 ? -3.862 -2.078 1.460 1.00 93.62 96 ILE A O 1
ATOM 743 N N . LEU A 1 97 ? -4.190 -4.266 1.089 1.00 94.19 97 LEU A N 1
ATOM 744 C CA . LEU A 1 97 ? -5.399 -4.368 1.911 1.00 94.19 97 LEU A CA 1
ATOM 745 C C . LEU A 1 97 ? -5.086 -3.985 3.358 1.00 94.19 97 LEU A C 1
ATOM 747 O O . LEU A 1 97 ? -4.190 -4.563 3.976 1.00 94.19 97 LEU A O 1
ATOM 751 N N . ALA A 1 98 ? -5.840 -3.039 3.917 1.00 94.81 98 ALA A N 1
ATOM 752 C CA . ALA A 1 98 ? -5.537 -2.490 5.236 1.00 94.81 98 ALA A CA 1
ATOM 753 C C . ALA A 1 98 ? -5.610 -3.551 6.346 1.00 94.81 98 ALA A C 1
ATOM 755 O O . ALA A 1 98 ? -4.805 -3.532 7.270 1.00 94.81 98 ALA A O 1
ATOM 756 N N . ASN A 1 99 ? -6.517 -4.524 6.219 1.00 92.56 99 ASN A N 1
ATOM 757 C CA . ASN A 1 99 ? -6.665 -5.630 7.171 1.00 92.56 99 ASN A CA 1
ATOM 758 C C . ASN A 1 99 ? -5.548 -6.688 7.093 1.00 92.56 99 ASN A C 1
ATOM 760 O O . ASN A 1 99 ? -5.503 -7.575 7.939 1.00 92.56 99 ASN A O 1
ATOM 764 N N . THR A 1 100 ? -4.674 -6.618 6.084 1.00 91.56 100 THR A N 1
ATOM 765 C CA . THR A 1 100 ? -3.531 -7.534 5.939 1.00 91.56 100 THR A CA 1
ATOM 766 C C . THR A 1 100 ? -2.243 -6.967 6.516 1.00 91.56 100 THR A C 1
ATOM 768 O O . THR A 1 100 ? -1.290 -7.716 6.706 1.00 91.56 100 THR A O 1
ATOM 771 N N . VAL A 1 101 ? -2.208 -5.663 6.808 1.00 91.00 101 VAL A N 1
ATOM 772 C CA . VAL A 1 101 ? -1.058 -5.032 7.450 1.00 91.00 101 VAL A CA 1
ATOM 773 C C . VAL A 1 101 ? -1.112 -5.360 8.944 1.00 91.00 101 VAL A C 1
ATOM 775 O O . VAL A 1 101 ? -2.086 -4.981 9.601 1.00 91.00 101 VAL A O 1
ATOM 778 N N . PRO A 1 102 ? -0.101 -6.052 9.505 1.00 85.56 102 PRO A N 1
ATOM 779 C CA . PRO A 1 102 ? -0.032 -6.284 10.943 1.00 85.56 102 PRO A CA 1
ATOM 780 C C . PRO A 1 102 ? -0.079 -4.942 11.658 1.00 85.56 102 PRO A C 1
ATOM 782 O O . PRO A 1 102 ? 0.642 -4.033 11.257 1.00 85.56 102 PRO A O 1
ATOM 785 N N . LYS A 1 103 ? -0.921 -4.787 12.683 1.00 80.31 103 LYS A N 1
ATOM 786 C CA . LYS A 1 103 ? -0.961 -3.540 13.457 1.00 80.31 103 LYS A CA 1
ATOM 787 C C . LYS A 1 103 ? 0.422 -3.253 14.035 1.00 80.31 103 LYS A C 1
ATOM 789 O O . LYS A 1 103 ? 1.152 -4.189 14.370 1.00 80.31 103 LYS A O 1
ATOM 794 N N . ALA A 1 104 ? 0.760 -1.970 14.158 1.00 68.56 104 ALA A N 1
ATOM 795 C CA . ALA A 1 104 ? 1.908 -1.571 14.954 1.00 68.56 104 ALA A CA 1
ATOM 796 C C . ALA A 1 104 ? 1.799 -2.288 16.302 1.00 68.56 104 ALA A C 1
ATOM 798 O O . ALA A 1 104 ? 0.735 -2.248 16.928 1.00 68.56 104 ALA A O 1
ATOM 799 N N . LYS A 1 105 ? 2.868 -2.965 16.732 1.00 58.59 105 LYS A N 1
ATOM 800 C CA . LYS A 1 105 ? 3.003 -3.211 18.163 1.00 58.59 105 LYS A CA 1
ATOM 801 C C . LYS A 1 105 ? 2.957 -1.825 18.777 1.00 58.59 105 LYS A C 1
ATOM 803 O O . LYS A 1 105 ? 3.743 -0.970 18.380 1.00 58.59 105 LYS A O 1
ATOM 808 N N . GLU A 1 106 ? 1.963 -1.591 19.617 1.00 54.47 106 GLU A N 1
ATOM 809 C CA . GLU A 1 106 ? 1.878 -0.390 20.422 1.00 54.47 106 GLU A CA 1
ATOM 810 C C . GLU A 1 106 ? 3.195 -0.335 21.196 1.00 54.47 106 GLU A C 1
ATOM 812 O O . GLU A 1 106 ? 3.424 -1.118 22.116 1.00 54.47 106 GLU A O 1
ATOM 817 N N . ILE A 1 107 ? 4.141 0.470 20.713 1.00 51.81 107 ILE A N 1
ATOM 818 C CA . ILE A 1 107 ? 5.306 0.813 21.507 1.00 51.81 107 ILE A CA 1
ATOM 819 C C . ILE A 1 107 ? 4.715 1.782 22.513 1.00 51.81 107 ILE A C 1
ATOM 821 O O . ILE A 1 107 ? 4.511 2.955 22.204 1.00 51.81 107 ILE A O 1
ATOM 825 N N . ALA A 1 108 ? 4.300 1.227 23.651 1.00 41.97 108 ALA A N 1
ATOM 826 C CA . ALA A 1 108 ? 3.978 2.000 24.827 1.00 41.97 108 ALA A CA 1
ATOM 827 C C . ALA A 1 108 ? 5.196 2.890 25.088 1.00 41.97 108 ALA A C 1
ATOM 829 O O . ALA A 1 108 ? 6.277 2.399 25.411 1.00 41.97 108 ALA A O 1
ATOM 830 N N . PHE A 1 109 ? 5.040 4.181 24.819 1.00 52.59 109 PHE A N 1
ATOM 831 C CA . PHE A 1 109 ? 5.908 5.180 25.406 1.00 52.59 109 PHE A CA 1
ATOM 832 C C . PHE A 1 109 ? 5.416 5.312 26.848 1.00 52.59 109 PHE A C 1
ATOM 834 O O . PHE A 1 109 ? 4.334 5.857 27.065 1.00 52.59 109 PHE A O 1
ATOM 841 N N . ASP A 1 110 ? 6.144 4.682 27.769 1.00 37.47 110 ASP A N 1
ATOM 842 C CA . ASP A 1 110 ? 6.074 4.947 29.212 1.00 37.47 110 ASP A CA 1
ATOM 843 C C . ASP A 1 110 ? 6.858 6.240 29.497 1.00 37.47 110 ASP A C 1
ATOM 845 O O . ASP A 1 110 ? 8.011 6.337 29.000 1.00 37.47 110 ASP A O 1
#

Sequence (110 aa):
MQTPAKDCPPEGCKSMTSAMANSSSINRIEWQTTCTILVSWSDSRLGRYVEQTWRAGFARTTGVCGLTGKFVRRGDPVFRPLRRGSAAPRNAFDMILANTVPKAKEIAFD

Foldseek 3Di:
DDDDDDDDDPPDDPPPPQPLLALVFWDDWADPDPFKIFTWGADPPQGTDGRFIWGWDFQCAWDAASNPNHTHHGGAIWIAGDDDDDDQPSNRNHTHRPVPDDDPPPPPPD

Radius of gyration: 15.45 Å; chains: 1; bounding box: 43×38×48 Å

InterPro domains:
  IPR021769 Protein of unknown function DUF3331 [PF11811] (21-101)